Protein AF-A0A1G3QER4-F1 (afdb_monomer_lite)

pLDDT: mean 80.69, std 19.75, range [32.91, 97.25]

Secondary structure (DSSP, 8-state):
-PPPP--------------------TTTT--HHHHHHHHHHHHHHT-HHHHHHHB-HHHHHHHHTS---HHHHHS-HHHHHHHHHHHHHHH-GGG----EEEEEEPPPPTT--EEEEEEEETTEEEEEEEEEETTEEEE-GGG--

Radius of gyration: 23.81 Å; chains: 1; bounding box: 74×42×62 Å

Sequence (145 aa):
MMKRHPVSLLLSIAIILPSCSKVQDTMQGINPRHVATQFLEAWKKKDWRALYKLAHPDFIRKIRLQKLSPEQRKMSDEELFIREFEQAQRMYPGKILRNYEIKSISEYRRGETTVWVRALVNGKHKKIPLTLDGLSLKIDLSQIE

Foldseek 3Di:
DDDDDDPPPPPPPPDDDPPPPPPPCLPVPADVVVLVVQCLVCLLVLVLLSLVVQADVVVLVVVVPDDDDPVLVPDDSSRNSSVVSVVVCVVCVVQRFDDKDFPDKDDDDPPDQWIWTWMQTVNDTKIWIFGDDPSHTHTHPVPID

Structure (mmCIF, N/CA/C/O backbone):
data_AF-A0A1G3QER4-F1
#
_entry.id   AF-A0A1G3QER4-F1
#
loop_
_atom_site.group_PDB
_atom_site.id
_atom_site.type_symbol
_atom_site.label_atom_id
_atom_site.label_alt_id
_atom_site.label_comp_id
_atom_site.label_asym_id
_atom_site.label_entity_id
_atom_site.label_seq_id
_atom_site.pdbx_PDB_ins_code
_atom_site.Cartn_x
_atom_site.Cartn_y
_atom_site.Cartn_z
_atom_site.occupancy
_atom_site.B_iso_or_equiv
_atom_site.auth_seq_id
_atom_site.auth_comp_id
_atom_site.auth_asym_id
_atom_site.auth_atom_id
_atom_site.pdbx_PDB_model_num
ATOM 1 N N . MET A 1 1 ? 56.587 28.098 46.763 1.00 42.66 1 MET A N 1
ATOM 2 C CA . MET A 1 1 ? 56.474 28.399 45.316 1.00 42.66 1 MET A CA 1
ATOM 3 C C . MET A 1 1 ? 56.467 27.084 44.545 1.00 42.66 1 MET A C 1
ATOM 5 O O . MET A 1 1 ? 57.524 26.529 44.277 1.00 42.66 1 MET A O 1
ATOM 9 N N . MET A 1 2 ? 55.283 26.526 44.285 1.00 37.59 2 MET A N 1
ATOM 10 C CA . MET A 1 2 ? 55.131 25.234 43.603 1.00 37.59 2 MET A CA 1
ATOM 11 C C . MET A 1 2 ? 55.000 25.463 42.095 1.00 37.59 2 MET A C 1
ATOM 13 O O . MET A 1 2 ? 54.091 26.160 41.643 1.00 37.59 2 MET A O 1
ATOM 17 N N . LYS A 1 3 ? 55.946 24.904 41.334 1.00 39.19 3 LYS A N 1
ATOM 18 C CA . LYS A 1 3 ? 55.995 24.937 39.869 1.00 39.19 3 LYS A CA 1
ATOM 19 C C . LYS A 1 3 ? 54.871 24.061 39.308 1.00 39.19 3 LYS A C 1
ATOM 21 O O . LYS A 1 3 ? 54.821 22.866 39.581 1.00 39.19 3 LYS A O 1
ATOM 26 N N . ARG A 1 4 ? 53.967 24.666 38.536 1.00 43.06 4 ARG A N 1
ATOM 27 C CA . ARG A 1 4 ? 52.931 23.970 37.764 1.00 43.06 4 ARG A CA 1
ATOM 28 C C . ARG A 1 4 ? 53.526 23.593 36.407 1.00 43.06 4 ARG A C 1
ATOM 30 O O . ARG A 1 4 ? 53.895 24.480 35.644 1.00 43.06 4 ARG A O 1
ATOM 37 N N . HIS A 1 5 ? 53.629 22.299 36.123 1.00 40.88 5 HIS A N 1
ATOM 38 C CA . HIS A 1 5 ? 53.906 21.799 34.778 1.00 40.88 5 HIS A CA 1
ATOM 39 C C . HIS A 1 5 ? 52.588 21.739 33.991 1.00 40.88 5 HIS A C 1
ATOM 41 O O . HIS A 1 5 ? 51.635 21.132 34.485 1.00 40.88 5 HIS A O 1
ATOM 47 N N . PRO A 1 6 ? 52.488 22.348 32.798 1.00 49.47 6 PRO A N 1
ATOM 48 C CA . PRO A 1 6 ? 51.333 22.159 31.937 1.00 49.47 6 PRO A CA 1
ATOM 49 C C . PRO A 1 6 ? 51.460 20.813 31.213 1.00 49.47 6 PRO A C 1
ATOM 51 O O . PRO A 1 6 ? 52.379 20.594 30.424 1.00 49.47 6 PRO A O 1
ATOM 54 N N . VAL A 1 7 ? 50.529 19.905 31.502 1.00 43.00 7 VAL A N 1
ATOM 55 C CA . VAL A 1 7 ? 50.294 18.690 30.716 1.00 43.00 7 VAL A CA 1
ATOM 56 C C . VAL A 1 7 ? 49.757 19.138 29.359 1.00 43.00 7 VAL A C 1
ATOM 58 O O . VAL A 1 7 ? 48.614 19.578 29.246 1.00 43.00 7 VAL A O 1
ATOM 61 N N . SER A 1 8 ? 50.620 19.091 28.345 1.00 41.28 8 SER A N 1
ATOM 62 C CA . SER A 1 8 ? 50.262 19.357 26.955 1.00 41.28 8 SER A CA 1
ATOM 63 C C . SER A 1 8 ? 49.420 18.188 26.445 1.00 41.28 8 SER A C 1
ATOM 65 O O . SER A 1 8 ? 49.924 17.098 26.176 1.00 41.28 8 SER A O 1
ATOM 67 N N . LEU A 1 9 ? 48.108 18.408 26.407 1.00 36.22 9 LEU A N 1
ATOM 68 C CA . LEU A 1 9 ? 47.107 17.480 25.906 1.00 36.22 9 LEU A CA 1
ATOM 69 C C . LEU A 1 9 ? 47.160 17.516 24.368 1.00 36.22 9 LEU A C 1
ATOM 71 O O . LEU A 1 9 ? 46.613 18.418 23.736 1.00 36.22 9 LEU A O 1
ATOM 75 N N . LEU A 1 10 ? 47.865 16.560 23.759 1.00 39.44 10 LEU A N 1
ATOM 76 C CA . LEU A 1 10 ? 47.848 16.336 22.311 1.00 39.44 10 LEU A CA 1
ATOM 77 C C . LEU A 1 10 ? 46.466 15.807 21.904 1.00 39.44 10 LEU A C 1
ATOM 79 O O . LEU A 1 10 ? 46.198 14.609 21.946 1.00 39.44 10 LEU A O 1
ATOM 83 N N . LEU A 1 11 ? 45.571 16.724 21.531 1.00 33.72 11 LEU A N 1
ATOM 84 C CA . LEU A 1 11 ? 44.252 16.417 20.988 1.00 33.72 11 LEU A CA 1
ATOM 85 C C . LEU A 1 11 ? 44.360 16.195 19.469 1.00 33.72 11 LEU A C 1
ATOM 87 O O . LEU A 1 11 ? 44.004 17.050 18.662 1.00 33.72 11 LEU A O 1
ATOM 91 N N . SER A 1 12 ? 44.886 15.042 19.063 1.00 43.69 12 SER A N 1
ATOM 92 C CA . SER A 1 12 ? 44.837 14.586 17.671 1.00 43.69 12 SER A CA 1
ATOM 93 C C . SER A 1 12 ? 43.507 13.877 17.411 1.00 43.69 12 SER A C 1
ATOM 95 O O . SER A 1 12 ? 43.438 12.653 17.420 1.00 43.69 12 SER A O 1
ATOM 97 N N . ILE A 1 13 ? 42.439 14.642 17.173 1.00 42.91 13 ILE A N 1
ATOM 98 C CA . ILE A 1 13 ? 41.196 14.110 16.596 1.00 42.91 13 ILE A CA 1
ATOM 99 C C . ILE A 1 13 ? 41.175 14.500 15.119 1.00 42.91 13 ILE A C 1
ATOM 101 O O . ILE A 1 13 ? 40.520 15.448 14.696 1.00 42.91 13 ILE A O 1
ATOM 105 N N . ALA A 1 14 ? 41.936 13.749 14.328 1.00 45.28 14 ALA A N 1
ATOM 106 C CA . ALA A 1 14 ? 41.655 13.587 12.914 1.00 45.28 14 ALA A CA 1
ATOM 107 C C . ALA A 1 14 ? 40.533 12.547 12.797 1.00 45.28 14 A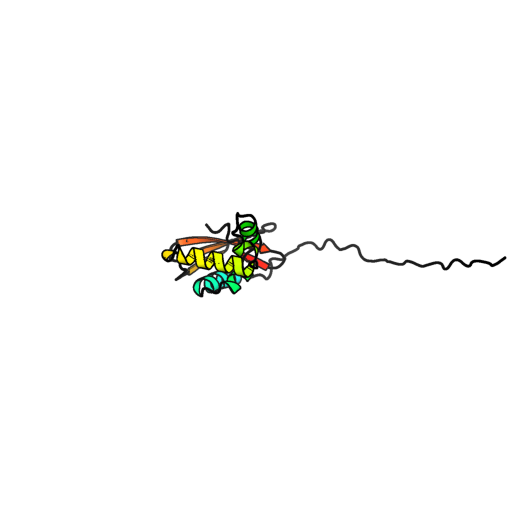LA A C 1
ATOM 109 O O . ALA A 1 14 ? 40.792 11.349 12.733 1.00 45.28 14 ALA A O 1
ATOM 110 N N . ILE A 1 15 ? 39.280 13.001 12.806 1.00 43.94 15 ILE A N 1
ATOM 111 C CA . ILE A 1 15 ? 38.144 12.169 12.403 1.00 43.94 15 ILE A CA 1
ATOM 112 C C . ILE A 1 15 ? 37.482 12.853 11.213 1.00 43.94 15 ILE A C 1
ATOM 114 O O . ILE A 1 15 ? 36.662 13.752 11.347 1.00 43.94 15 ILE A O 1
ATOM 118 N N . ILE A 1 16 ? 37.975 12.440 10.045 1.00 42.25 16 ILE A N 1
ATOM 119 C CA . ILE A 1 16 ? 37.192 11.996 8.891 1.00 42.25 16 ILE A CA 1
ATOM 120 C C . ILE A 1 16 ? 35.962 12.870 8.613 1.00 42.25 16 ILE A C 1
ATOM 122 O O . ILE A 1 16 ? 34.882 12.662 9.161 1.00 42.25 16 ILE A O 1
ATOM 126 N N . LEU A 1 17 ? 36.144 13.800 7.669 1.00 38.12 17 LEU A N 1
ATOM 127 C CA . LEU A 1 17 ? 35.082 14.311 6.804 1.00 38.12 17 LEU A CA 1
ATOM 128 C C . LEU A 1 17 ? 34.113 13.160 6.486 1.00 38.12 17 LEU A C 1
ATOM 130 O O . LEU A 1 17 ? 34.573 12.169 5.905 1.00 38.12 17 LEU A O 1
ATOM 134 N N . PRO A 1 18 ? 32.807 13.241 6.806 1.00 40.16 18 PRO A N 1
ATOM 135 C CA . PRO A 1 18 ? 31.862 12.347 6.178 1.00 40.16 18 PRO A CA 1
ATOM 136 C C . PRO A 1 18 ? 31.927 12.682 4.693 1.00 40.16 18 PRO A C 1
ATOM 138 O O . PRO A 1 18 ? 31.446 13.717 4.229 1.00 40.16 18 PRO A O 1
ATOM 141 N N . SER A 1 19 ? 32.638 11.811 3.978 1.00 32.91 19 SER A N 1
ATOM 142 C CA . SER A 1 19 ? 32.541 11.631 2.547 1.00 32.91 19 SER A CA 1
ATOM 143 C C . SER A 1 19 ? 31.077 11.822 2.196 1.00 32.91 19 SER A C 1
ATOM 145 O O . SER A 1 19 ? 30.215 11.087 2.680 1.00 32.91 19 SER A O 1
ATOM 147 N N . CYS A 1 20 ? 30.807 12.864 1.413 1.00 44.28 20 CYS A N 1
ATOM 148 C CA . CYS A 1 20 ? 29.581 13.003 0.659 1.00 44.28 20 CYS A CA 1
ATOM 149 C C . CYS A 1 20 ? 29.584 11.820 -0.313 1.00 44.28 20 CYS A C 1
ATOM 151 O O . CYS A 1 20 ? 30.034 11.918 -1.458 1.00 44.28 20 CYS A O 1
ATOM 153 N N . SER A 1 21 ? 29.216 10.651 0.209 1.00 34.94 21 SER A N 1
ATOM 154 C CA . SER A 1 21 ? 29.023 9.440 -0.548 1.00 34.94 21 SER A CA 1
ATOM 155 C C . SER A 1 21 ? 27.898 9.769 -1.499 1.00 34.94 21 SER A C 1
ATOM 157 O O . SER A 1 21 ? 26.730 9.887 -1.131 1.00 34.94 21 SER A O 1
ATOM 159 N N . LYS A 1 22 ? 28.307 10.005 -2.745 1.00 40.38 22 LYS A N 1
ATOM 160 C CA . LYS A 1 22 ? 27.446 9.990 -3.911 1.00 40.38 22 LYS A CA 1
ATOM 161 C C . LYS A 1 22 ? 26.430 8.875 -3.693 1.00 40.38 22 LYS A C 1
ATOM 163 O O . LYS A 1 22 ? 26.801 7.707 -3.611 1.00 40.38 22 LYS A O 1
ATOM 168 N N . VAL A 1 23 ? 25.167 9.269 -3.574 1.00 43.44 23 V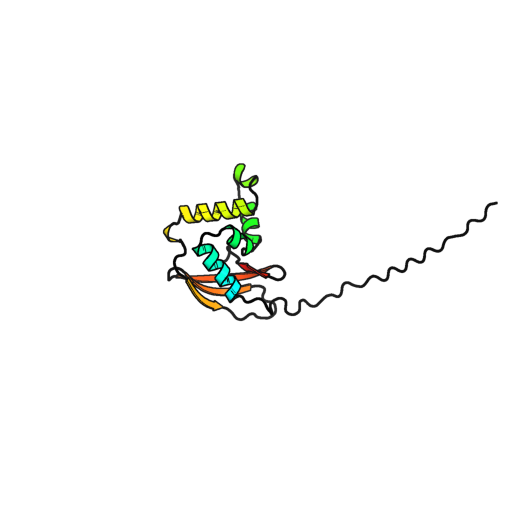AL A N 1
ATOM 169 C CA . VAL A 1 23 ? 23.984 8.412 -3.670 1.00 43.44 23 VAL A CA 1
ATOM 170 C C . VAL A 1 23 ? 23.957 7.894 -5.109 1.00 43.44 23 VAL A C 1
ATOM 172 O O . VAL A 1 23 ? 23.234 8.382 -5.973 1.00 43.44 23 VAL A O 1
ATOM 175 N N . GLN A 1 24 ? 24.902 7.017 -5.415 1.00 38.03 24 GLN A N 1
ATOM 176 C CA . GLN A 1 24 ? 25.110 6.418 -6.715 1.00 38.03 24 GLN A CA 1
ATOM 177 C C . GLN A 1 24 ? 24.528 5.011 -6.597 1.00 38.03 24 GLN A C 1
ATOM 179 O O . GLN A 1 24 ? 25.068 4.170 -5.890 1.00 38.03 24 GLN A O 1
ATOM 184 N N . ASP A 1 25 ? 23.375 4.821 -7.243 1.00 47.56 25 ASP A N 1
ATOM 185 C CA . ASP A 1 25 ? 22.756 3.524 -7.545 1.00 47.56 25 ASP A CA 1
ATOM 186 C C . ASP A 1 25 ? 22.051 2.741 -6.420 1.00 47.56 25 ASP A C 1
ATOM 188 O O . ASP A 1 25 ? 21.998 1.516 -6.452 1.00 47.56 25 ASP A O 1
ATOM 192 N N . THR A 1 26 ? 21.367 3.404 -5.482 1.00 53.28 26 THR A N 1
ATOM 193 C CA . THR A 1 26 ? 20.578 2.714 -4.431 1.00 53.28 26 THR A CA 1
ATOM 194 C C . THR A 1 26 ? 19.392 1.877 -4.939 1.00 53.28 26 THR A C 1
ATOM 196 O O . THR A 1 26 ? 18.847 1.072 -4.188 1.00 53.28 26 THR A O 1
ATOM 199 N N . MET A 1 27 ? 19.003 2.018 -6.210 1.00 53.88 27 MET A N 1
ATOM 200 C CA . MET A 1 27 ? 17.963 1.201 -6.854 1.00 53.88 27 MET A CA 1
ATOM 201 C C . MET A 1 27 ? 18.522 0.018 -7.662 1.00 53.88 27 MET A C 1
ATOM 203 O O . MET A 1 27 ? 17.761 -0.893 -7.999 1.00 53.88 27 MET A O 1
ATOM 207 N N . GLN A 1 28 ? 19.828 -0.011 -7.970 1.00 53.94 28 GLN A N 1
ATOM 208 C CA . GLN A 1 28 ? 20.444 -1.157 -8.645 1.00 53.94 28 GLN A CA 1
ATOM 209 C C . GLN A 1 28 ? 20.501 -2.335 -7.664 1.00 53.94 28 GLN A C 1
ATOM 211 O O . GLN A 1 28 ? 21.275 -2.341 -6.714 1.00 53.94 28 GLN A O 1
ATOM 216 N N . GLY A 1 29 ? 19.634 -3.326 -7.875 1.00 63.44 29 GLY A N 1
ATOM 217 C CA . GLY A 1 29 ? 19.535 -4.528 -7.038 1.00 63.44 29 GLY A CA 1
ATOM 218 C C . GLY A 1 29 ? 18.171 -4.725 -6.376 1.00 63.44 29 GLY A C 1
ATOM 219 O O . GLY A 1 29 ? 17.851 -5.841 -5.969 1.00 63.44 29 GLY A O 1
ATOM 220 N N . ILE A 1 30 ? 17.319 -3.695 -6.336 1.00 75.44 30 ILE A N 1
ATOM 221 C CA . ILE A 1 30 ? 15.931 -3.843 -5.881 1.00 75.44 30 ILE A CA 1
ATOM 222 C C . ILE A 1 30 ? 15.079 -4.244 -7.083 1.00 75.44 30 ILE A C 1
ATOM 224 O O . ILE A 1 30 ? 14.996 -3.508 -8.059 1.00 75.44 30 ILE A O 1
ATOM 228 N N . ASN A 1 31 ? 14.421 -5.404 -7.021 1.00 86.56 31 ASN A N 1
ATOM 229 C CA . ASN A 1 31 ? 13.518 -5.860 -8.077 1.00 86.56 31 ASN A CA 1
ATOM 230 C C . ASN A 1 31 ? 12.095 -5.304 -7.840 1.00 86.56 31 ASN A C 1
ATOM 232 O O . ASN A 1 31 ? 11.380 -5.830 -6.979 1.00 86.56 31 ASN A O 1
ATOM 236 N N . PRO A 1 32 ? 11.619 -4.299 -8.606 1.00 89.19 32 PRO A N 1
ATOM 237 C CA . PRO A 1 32 ? 10.311 -3.689 -8.359 1.00 89.19 32 PRO A CA 1
ATOM 238 C C . PRO A 1 32 ? 9.162 -4.675 -8.598 1.00 89.19 32 PRO A C 1
ATOM 240 O O . PRO A 1 32 ? 8.134 -4.615 -7.923 1.00 89.19 32 PRO A O 1
ATOM 243 N N . ARG A 1 33 ? 9.345 -5.639 -9.517 1.00 91.81 33 ARG A N 1
ATOM 244 C CA . ARG A 1 33 ? 8.362 -6.704 -9.769 1.00 91.81 33 ARG A CA 1
ATOM 245 C C . ARG A 1 33 ? 8.177 -7.570 -8.536 1.00 91.81 33 ARG A C 1
ATOM 247 O O . ARG A 1 33 ? 7.048 -7.946 -8.227 1.00 91.81 33 ARG A O 1
ATOM 254 N N . HIS A 1 34 ? 9.269 -7.883 -7.844 1.00 91.56 34 HIS A N 1
ATOM 255 C CA . HIS A 1 34 ? 9.227 -8.685 -6.629 1.00 91.56 34 HIS A CA 1
ATOM 256 C C . HIS A 1 34 ? 8.433 -7.974 -5.526 1.00 91.56 34 HIS A C 1
ATOM 258 O O . HIS A 1 34 ? 7.486 -8.553 -4.999 1.00 91.56 34 HIS A O 1
ATOM 264 N N . VAL A 1 35 ? 8.736 -6.699 -5.261 1.00 91.75 35 VAL A N 1
ATOM 265 C CA . VAL A 1 35 ? 8.027 -5.884 -4.256 1.00 91.75 35 VAL A CA 1
ATOM 266 C C . VAL A 1 35 ? 6.536 -5.762 -4.587 1.00 91.75 35 VAL A C 1
ATOM 268 O O . VAL A 1 35 ? 5.683 -5.995 -3.732 1.00 91.75 35 VAL A O 1
ATOM 271 N N . ALA A 1 36 ? 6.199 -5.478 -5.847 1.00 93.31 36 ALA A N 1
ATOM 272 C CA . ALA A 1 36 ? 4.810 -5.391 -6.291 1.00 93.31 36 ALA A CA 1
ATOM 273 C C . ALA A 1 36 ? 4.057 -6.724 -6.163 1.00 93.31 36 ALA A C 1
ATOM 275 O O . ALA A 1 36 ? 2.883 -6.746 -5.798 1.00 93.31 36 ALA A O 1
ATOM 276 N N . THR A 1 37 ? 4.734 -7.842 -6.435 1.00 95.06 37 THR A N 1
ATOM 277 C CA . THR A 1 37 ? 4.158 -9.182 -6.274 1.00 95.06 37 THR A CA 1
ATOM 278 C C . THR A 1 37 ? 3.896 -9.482 -4.802 1.00 95.06 37 THR A C 1
ATOM 280 O O . THR A 1 37 ? 2.797 -9.913 -4.468 1.00 95.06 37 THR A O 1
ATOM 283 N N . GLN A 1 38 ? 4.857 -9.198 -3.915 1.00 95.25 38 GLN A N 1
ATOM 284 C CA . GLN A 1 38 ? 4.670 -9.352 -2.470 1.00 95.25 38 GLN A CA 1
ATOM 285 C C . GLN A 1 38 ? 3.493 -8.517 -1.962 1.00 95.25 38 GLN A C 1
ATOM 287 O O . GLN A 1 38 ? 2.682 -9.020 -1.189 1.00 95.25 38 GLN A O 1
ATOM 292 N N . PHE A 1 39 ? 3.357 -7.279 -2.440 1.00 94.50 39 PHE A N 1
ATOM 293 C CA . PHE A 1 39 ? 2.234 -6.412 -2.100 1.00 94.50 39 PHE A CA 1
ATOM 294 C C . PHE A 1 39 ? 0.884 -7.008 -2.525 1.00 94.50 39 PHE A C 1
ATOM 296 O O . PHE A 1 39 ? -0.025 -7.136 -1.704 1.00 94.50 39 PHE A O 1
ATOM 303 N N . LEU A 1 40 ? 0.744 -7.401 -3.794 1.00 93.94 40 LEU A N 1
ATOM 304 C CA . LEU A 1 40 ? -0.518 -7.931 -4.323 1.00 93.94 40 LEU A CA 1
ATOM 305 C C . LEU A 1 40 ? -0.892 -9.269 -3.670 1.00 93.94 40 LEU A C 1
ATOM 307 O O . LEU A 1 40 ? -2.063 -9.493 -3.367 1.00 93.94 40 LEU A O 1
ATOM 311 N N . GLU A 1 41 ? 0.091 -10.125 -3.386 1.00 96.31 41 GLU A N 1
ATOM 312 C CA . GLU A 1 41 ? -0.113 -11.388 -2.671 1.00 96.31 41 GLU A CA 1
ATOM 313 C C . GLU A 1 41 ? -0.487 -11.181 -1.202 1.00 96.31 41 GLU A C 1
ATOM 315 O O . GLU A 1 41 ? -1.421 -11.826 -0.721 1.00 96.31 41 GLU A O 1
ATOM 320 N N . ALA A 1 42 ? 0.181 -10.267 -0.492 1.00 94.62 42 ALA A N 1
ATOM 321 C CA . ALA A 1 42 ? -0.172 -9.922 0.883 1.00 94.62 42 ALA A CA 1
ATOM 322 C C . ALA A 1 42 ? -1.604 -9.372 0.957 1.00 94.62 42 ALA A C 1
ATOM 324 O O . ALA A 1 42 ? -2.391 -9.810 1.796 1.00 94.62 42 ALA A O 1
ATOM 325 N N . TRP A 1 43 ? -1.998 -8.506 0.016 1.00 92.12 43 TRP A N 1
ATOM 326 C CA . TRP A 1 43 ? -3.378 -8.029 -0.075 1.00 92.12 43 TRP A CA 1
ATOM 327 C C . TRP A 1 43 ? -4.360 -9.172 -0.356 1.00 92.12 43 TRP A C 1
ATOM 329 O O . TRP A 1 43 ? -5.353 -9.320 0.358 1.00 92.12 43 TRP A O 1
ATOM 339 N N . LYS A 1 44 ? -4.074 -10.033 -1.339 1.00 92.81 44 LYS A N 1
ATOM 340 C CA . LYS A 1 44 ? -4.920 -11.192 -1.670 1.00 92.81 44 LYS A CA 1
ATOM 341 C C . LYS A 1 44 ? -5.174 -12.092 -0.459 1.00 92.81 44 LYS A C 1
ATOM 343 O O . LYS A 1 44 ? -6.301 -12.528 -0.235 1.00 92.81 44 LYS A O 1
ATOM 348 N N . LYS A 1 45 ? -4.120 -12.358 0.318 1.00 94.56 45 LYS A N 1
ATOM 349 C CA . LYS A 1 45 ? -4.133 -13.235 1.499 1.00 94.56 45 LYS A CA 1
ATOM 350 C C . LYS A 1 45 ? -4.643 -12.552 2.765 1.00 94.56 45 LYS A C 1
ATOM 352 O O . LYS A 1 45 ? -4.781 -13.225 3.780 1.00 94.56 45 LYS A O 1
ATOM 357 N N . LYS A 1 46 ? -4.949 -11.252 2.702 1.00 93.44 46 LYS A N 1
ATOM 358 C CA . LYS A 1 46 ? -5.309 -10.425 3.861 1.00 93.44 46 LYS A CA 1
ATOM 359 C C . LYS A 1 46 ? -4.214 -10.368 4.933 1.00 93.44 46 LYS A C 1
ATOM 361 O O . LYS A 1 46 ? -4.501 -10.231 6.118 1.00 93.44 46 LYS A O 1
ATOM 366 N N . ASP A 1 47 ? -2.953 -10.468 4.518 1.00 95.38 47 ASP A N 1
ATOM 367 C CA . ASP A 1 47 ? -1.801 -10.316 5.404 1.00 95.38 47 ASP A CA 1
ATOM 368 C C . ASP A 1 47 ? -1.484 -8.825 5.587 1.00 95.38 47 ASP A C 1
ATOM 370 O O . ASP A 1 47 ? -0.611 -8.236 4.942 1.00 95.38 47 ASP A O 1
ATOM 374 N N . TRP A 1 48 ? -2.258 -8.188 6.462 1.00 93.56 48 TRP A N 1
ATOM 375 C CA . TRP A 1 48 ? -2.171 -6.752 6.726 1.00 93.56 48 TRP A CA 1
ATOM 376 C C . TRP A 1 48 ? -0.852 -6.334 7.367 1.00 93.56 48 TRP A C 1
ATOM 378 O O . TRP A 1 48 ? -0.384 -5.223 7.128 1.00 93.56 48 TRP A O 1
ATOM 388 N N . ARG A 1 49 ? -0.213 -7.231 8.123 1.00 94.75 49 ARG A N 1
ATOM 389 C CA . ARG A 1 49 ? 1.103 -6.977 8.717 1.00 94.75 49 ARG A CA 1
ATOM 390 C C . ARG A 1 49 ? 2.192 -6.959 7.651 1.00 94.75 49 ARG A C 1
ATOM 392 O O . ARG A 1 49 ? 3.050 -6.077 7.668 1.00 94.75 49 ARG A O 1
ATOM 399 N N . ALA A 1 50 ? 2.155 -7.889 6.696 1.00 93.88 50 ALA A N 1
ATOM 400 C CA . ALA A 1 50 ? 3.055 -7.841 5.548 1.00 93.88 50 ALA A CA 1
ATOM 401 C C . ALA A 1 50 ? 2.815 -6.585 4.697 1.00 93.88 50 ALA A C 1
ATOM 403 O O . ALA A 1 50 ? 3.780 -5.928 4.307 1.00 93.88 50 ALA A O 1
ATOM 404 N N . LEU A 1 51 ? 1.552 -6.195 4.473 1.00 93.19 51 LEU A N 1
ATOM 405 C CA . LEU A 1 51 ? 1.237 -4.940 3.782 1.00 93.19 51 LEU A CA 1
ATOM 406 C C . LEU A 1 51 ? 1.793 -3.714 4.502 1.00 93.19 51 LEU A C 1
ATOM 408 O O . LEU A 1 51 ? 2.370 -2.855 3.842 1.00 93.19 51 LEU A O 1
ATOM 412 N N . TYR A 1 52 ? 1.670 -3.644 5.828 1.00 94.31 52 TYR A N 1
ATOM 413 C CA . TYR A 1 52 ? 2.224 -2.545 6.618 1.00 94.31 52 TYR A CA 1
ATOM 414 C C . TYR A 1 52 ? 3.736 -2.398 6.393 1.00 94.31 52 TYR A C 1
ATOM 416 O O . TYR A 1 52 ? 4.221 -1.303 6.127 1.00 94.31 52 TYR A O 1
ATOM 424 N N . LYS A 1 53 ? 4.479 -3.513 6.382 1.00 93.31 53 LYS A N 1
ATOM 425 C CA . LYS A 1 53 ? 5.930 -3.511 6.117 1.00 93.31 53 LYS A CA 1
ATOM 426 C C . LYS A 1 53 ? 6.291 -3.064 4.701 1.00 93.31 53 LYS A C 1
ATOM 428 O O . LYS A 1 53 ? 7.409 -2.593 4.488 1.00 93.31 53 LYS A O 1
ATOM 433 N N . LEU A 1 54 ? 5.394 -3.240 3.735 1.00 93.25 54 LEU A N 1
ATOM 434 C CA . LEU A 1 54 ? 5.592 -2.841 2.340 1.00 93.25 54 LEU A CA 1
ATOM 435 C C . LEU A 1 54 ? 5.088 -1.423 2.055 1.00 93.25 54 LEU A C 1
ATOM 437 O O . LEU A 1 54 ? 5.470 -0.850 1.040 1.00 93.25 54 LEU A O 1
ATOM 441 N N . ALA A 1 55 ? 4.240 -0.862 2.915 1.00 92.69 55 ALA A N 1
ATOM 442 C CA . ALA A 1 55 ? 3.671 0.463 2.741 1.00 92.69 55 ALA A CA 1
ATOM 443 C C . ALA A 1 55 ? 4.689 1.562 3.060 1.00 92.69 55 ALA A C 1
ATOM 445 O O . ALA A 1 55 ? 5.534 1.429 3.945 1.00 92.69 55 ALA A O 1
ATOM 446 N N . HIS A 1 56 ? 4.588 2.673 2.337 1.00 93.81 56 HIS A N 1
ATOM 447 C CA . HIS A 1 56 ? 5.375 3.862 2.629 1.00 93.81 56 HIS A CA 1
ATOM 448 C C . HIS A 1 56 ? 4.871 4.514 3.936 1.00 93.81 56 HIS A C 1
ATOM 450 O O . HIS A 1 56 ? 3.652 4.666 4.100 1.00 93.81 56 HIS A O 1
ATOM 456 N N . PRO A 1 57 ? 5.759 4.947 4.855 1.00 90.19 57 PRO A N 1
ATOM 457 C CA . PRO A 1 57 ? 5.369 5.487 6.168 1.00 90.19 57 PRO A CA 1
ATOM 458 C C . PRO A 1 57 ? 4.477 6.738 6.083 1.00 90.19 57 PRO A C 1
ATOM 460 O O . PRO A 1 57 ? 3.678 7.018 6.977 1.00 90.19 57 PRO A O 1
ATOM 463 N N . ASP A 1 58 ? 4.545 7.474 4.975 1.00 89.31 58 ASP A N 1
ATOM 464 C CA . ASP A 1 58 ? 3.662 8.616 4.705 1.00 89.31 58 ASP A CA 1
ATOM 465 C C . ASP A 1 58 ? 2.173 8.277 4.802 1.00 89.31 58 ASP A C 1
ATOM 467 O O . ASP A 1 58 ? 1.381 9.136 5.192 1.00 89.31 58 ASP A O 1
ATOM 471 N N . PHE A 1 59 ? 1.777 7.042 4.479 1.00 89.94 59 PHE A N 1
ATOM 472 C CA . PHE A 1 59 ? 0.382 6.628 4.579 1.00 89.94 59 PHE A CA 1
ATOM 473 C C . PHE A 1 59 ? -0.116 6.674 6.028 1.00 89.94 59 PHE A C 1
ATOM 475 O O . PHE A 1 59 ? -1.124 7.323 6.312 1.00 89.94 59 PHE A O 1
ATOM 482 N N . ILE A 1 60 ? 0.618 6.059 6.965 1.00 92.50 60 ILE A N 1
ATOM 483 C CA . ILE A 1 60 ? 0.218 6.068 8.376 1.00 92.50 60 ILE A CA 1
ATOM 484 C C . ILE A 1 60 ? 0.357 7.464 8.986 1.00 92.50 60 ILE A C 1
ATOM 486 O O . ILE A 1 60 ? -0.517 7.891 9.740 1.00 92.50 60 ILE A O 1
ATOM 490 N N . ARG A 1 61 ? 1.366 8.243 8.565 1.00 91.25 61 ARG A N 1
ATOM 491 C CA . ARG A 1 61 ? 1.495 9.655 8.956 1.00 91.25 61 ARG A CA 1
ATOM 492 C C . ARG A 1 61 ? 0.258 10.459 8.553 1.00 91.25 61 ARG A C 1
ATOM 494 O O . ARG A 1 61 ? -0.261 11.219 9.365 1.00 91.25 61 ARG A O 1
ATOM 501 N N . LYS A 1 62 ? -0.261 10.265 7.334 1.00 90.50 62 LYS A N 1
ATOM 502 C CA . LYS A 1 62 ? -1.502 10.914 6.877 1.00 90.50 62 LYS A CA 1
ATOM 503 C C . LYS A 1 62 ? -2.708 10.498 7.719 1.00 90.50 62 LYS A C 1
ATOM 505 O O . LYS A 1 62 ? -3.492 11.371 8.072 1.00 90.50 62 LYS A O 1
ATOM 510 N N . ILE A 1 63 ? -2.843 9.220 8.086 1.00 90.94 63 ILE A N 1
ATOM 511 C CA . ILE A 1 63 ? -3.922 8.762 8.983 1.00 90.94 63 ILE A CA 1
ATOM 512 C C . ILE A 1 63 ? -3.807 9.443 10.355 1.00 90.94 63 ILE A C 1
ATOM 514 O O . ILE A 1 63 ? -4.800 9.930 10.888 1.00 90.94 63 ILE A O 1
ATOM 518 N N . ARG A 1 64 ? -2.595 9.547 10.914 1.00 92.56 64 ARG A N 1
ATOM 519 C CA . ARG A 1 64 ? -2.349 10.200 12.212 1.00 92.56 64 ARG A CA 1
ATOM 520 C C . ARG A 1 64 ? -2.707 11.683 12.239 1.00 92.56 64 ARG A C 1
ATOM 522 O O . ARG A 1 64 ? -3.069 12.190 13.296 1.00 92.56 64 ARG A O 1
ATOM 529 N N . LEU A 1 65 ? -2.634 12.361 11.098 1.00 92.88 65 LEU A N 1
ATOM 530 C CA . LEU A 1 65 ? -3.032 13.764 10.964 1.00 92.88 65 LEU A CA 1
ATOM 531 C C . LEU A 1 65 ? -4.556 13.956 10.880 1.00 92.88 65 LEU A C 1
ATOM 533 O O . LEU A 1 65 ? -5.034 15.085 10.974 1.00 92.88 65 LEU A O 1
ATOM 537 N N . GLN A 1 66 ? -5.333 12.883 10.708 1.00 90.44 66 GLN A N 1
ATOM 538 C CA . GLN A 1 66 ? -6.793 12.955 10.692 1.00 90.44 66 GLN A CA 1
ATOM 539 C C . GLN A 1 66 ? -7.374 13.044 12.107 1.00 90.44 66 GLN A C 1
ATOM 541 O O . GLN A 1 66 ? -6.721 12.781 13.120 1.00 90.44 66 GLN A O 1
ATOM 546 N N . LYS A 1 67 ? -8.663 13.389 12.192 1.00 92.12 67 LYS A N 1
ATOM 547 C CA . LYS A 1 67 ? -9.392 13.412 13.462 1.00 92.12 67 LYS A CA 1
ATOM 548 C C . LYS A 1 67 ? -9.696 11.984 13.930 1.00 92.12 67 LYS A C 1
ATOM 550 O O . LYS A 1 67 ? -10.759 11.441 13.652 1.00 92.12 67 LYS A O 1
ATOM 555 N N . LEU A 1 68 ? -8.760 11.404 14.676 1.00 94.38 68 LEU A N 1
ATOM 556 C CA . LEU A 1 68 ? -8.885 10.073 15.273 1.00 94.38 68 LEU A CA 1
ATOM 557 C C . LEU A 1 68 ? -9.706 10.088 16.571 1.00 94.38 68 LEU A C 1
ATOM 559 O O . LEU A 1 68 ? -9.588 11.020 17.381 1.00 94.38 68 LEU A O 1
ATOM 563 N N . SER A 1 69 ? -10.481 9.022 16.792 1.00 94.62 69 SER A N 1
ATOM 564 C CA . SER A 1 69 ? -11.157 8.743 18.068 1.00 94.62 69 SER A CA 1
ATOM 565 C C . SER A 1 69 ? -10.151 8.504 19.211 1.00 94.62 69 SER A C 1
ATOM 567 O O . SER A 1 69 ? -8.998 8.150 18.946 1.00 94.62 69 SER A O 1
ATOM 569 N N . PRO A 1 70 ? -10.549 8.664 20.490 1.00 96.00 70 PRO A N 1
ATOM 570 C CA . PRO A 1 70 ? -9.658 8.420 21.629 1.00 96.00 70 PRO A CA 1
ATOM 571 C C . PRO A 1 70 ? -9.024 7.022 21.636 1.00 96.00 70 PRO A C 1
ATOM 573 O O . PRO A 1 70 ? -7.869 6.879 22.024 1.00 96.00 70 PRO A O 1
ATOM 576 N N . GLU A 1 71 ? -9.752 6.007 21.171 1.00 95.31 71 GLU A N 1
ATOM 577 C CA . GLU A 1 71 ? -9.252 4.636 21.037 1.00 95.31 71 GLU A CA 1
ATOM 578 C C . GLU A 1 71 ? -8.189 4.525 19.939 1.00 95.31 71 GLU A C 1
ATOM 580 O O . GLU A 1 71 ? -7.103 4.008 20.185 1.00 95.31 71 GLU A O 1
ATOM 585 N N . GLN A 1 72 ? -8.445 5.084 18.749 1.00 94.75 72 GLN A N 1
ATOM 586 C CA . GLN A 1 72 ? -7.486 5.073 17.630 1.00 94.75 72 GLN A CA 1
ATOM 587 C C . GLN A 1 72 ? -6.180 5.797 17.962 1.00 94.75 72 GLN A C 1
ATOM 589 O O . GLN A 1 72 ? -5.116 5.415 17.484 1.00 94.75 72 GLN A O 1
ATOM 594 N N . ARG A 1 73 ? -6.234 6.839 18.795 1.00 93.81 73 ARG A N 1
ATOM 595 C CA . ARG A 1 73 ? -5.029 7.559 19.233 1.00 93.81 73 ARG A CA 1
ATOM 596 C C . ARG A 1 73 ? -4.100 6.693 20.080 1.00 93.81 73 ARG A C 1
ATOM 598 O O . ARG A 1 73 ? -2.900 6.931 20.058 1.00 93.81 73 ARG A O 1
ATOM 605 N N . LYS A 1 74 ? -4.648 5.717 20.809 1.00 96.44 74 LYS A N 1
ATOM 606 C CA . LYS A 1 74 ? -3.889 4.801 21.672 1.00 96.44 74 LYS A CA 1
ATOM 607 C C . LYS A 1 74 ? -3.334 3.588 20.921 1.00 96.44 74 LYS A C 1
ATOM 609 O O . LYS A 1 74 ? -2.426 2.947 21.434 1.00 96.44 74 LYS A O 1
ATOM 614 N N . MET A 1 75 ? -3.871 3.278 19.739 1.00 97.25 75 MET A N 1
ATOM 615 C CA . MET A 1 75 ? -3.373 2.199 18.881 1.00 97.25 75 MET A CA 1
ATOM 616 C C . MET A 1 75 ? -1.960 2.516 18.394 1.00 97.25 75 MET A C 1
ATOM 618 O O . MET A 1 75 ? -1.642 3.680 18.136 1.00 97.25 75 MET A O 1
ATOM 622 N N . SER A 1 76 ? -1.135 1.490 18.215 1.00 96.94 76 SER A N 1
ATOM 623 C CA . SER A 1 76 ? 0.120 1.571 17.465 1.00 96.94 76 SER A CA 1
ATOM 624 C C . SER A 1 76 ? -0.140 1.849 15.979 1.00 96.94 76 SER A C 1
ATOM 626 O O . SER A 1 76 ? -1.259 1.709 15.484 1.00 96.94 76 SER A O 1
ATOM 628 N N . ASP A 1 77 ? 0.895 2.266 15.252 1.00 96.06 77 ASP A N 1
ATOM 629 C CA . ASP A 1 77 ? 0.807 2.529 13.810 1.00 96.06 77 ASP A CA 1
ATOM 630 C C . ASP A 1 77 ? 0.420 1.281 13.008 1.00 96.06 77 ASP A C 1
ATOM 632 O O . ASP A 1 77 ? -0.403 1.371 12.098 1.00 96.06 77 ASP A O 1
ATOM 636 N N . GLU A 1 78 ? 0.943 0.111 13.389 1.00 96.38 78 GLU A N 1
ATOM 637 C CA . GLU A 1 78 ? 0.569 -1.168 12.779 1.00 96.38 78 GLU A CA 1
ATOM 638 C C . GLU A 1 78 ? -0.906 -1.503 13.058 1.00 96.38 78 GLU A C 1
ATOM 640 O O . GLU A 1 78 ? -1.648 -1.818 12.132 1.00 96.38 78 GLU A O 1
ATOM 645 N N . GLU A 1 79 ? -1.372 -1.386 14.306 1.00 96.81 79 GLU A N 1
ATOM 646 C CA . GLU A 1 79 ? -2.777 -1.660 14.654 1.00 96.81 79 GLU A CA 1
ATOM 647 C C . GLU A 1 79 ? -3.741 -0.713 13.939 1.00 96.81 79 GLU A C 1
ATOM 649 O O . GLU A 1 79 ? -4.774 -1.141 13.420 1.00 96.81 79 GLU A O 1
ATOM 654 N N . LEU A 1 80 ? -3.393 0.573 13.884 1.00 95.62 80 LEU A N 1
ATOM 655 C CA . LEU A 1 80 ? -4.188 1.577 13.196 1.00 95.62 80 LEU A CA 1
ATOM 656 C C . LEU A 1 80 ? -4.235 1.296 11.690 1.00 95.62 80 LEU A C 1
ATOM 658 O O . LEU A 1 80 ? -5.312 1.331 11.101 1.00 95.62 80 LEU A O 1
ATOM 662 N N . PHE A 1 81 ? -3.104 0.935 11.080 1.00 94.81 81 PHE A N 1
ATOM 663 C CA . PHE A 1 81 ? -3.045 0.513 9.682 1.00 94.81 81 PHE A CA 1
ATOM 664 C C . PHE A 1 81 ? -3.959 -0.688 9.408 1.00 94.81 81 PHE A C 1
ATOM 666 O O . PHE A 1 81 ? -4.781 -0.647 8.489 1.00 94.81 81 PHE A O 1
ATOM 673 N N . ILE A 1 8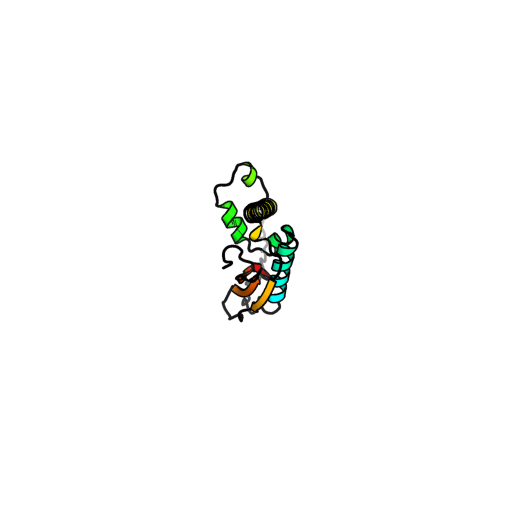2 ? -3.841 -1.748 10.216 1.00 95.19 82 ILE A N 1
ATOM 674 C CA . ILE A 1 82 ? -4.634 -2.975 10.070 1.00 95.19 82 ILE A CA 1
ATOM 675 C C . ILE A 1 82 ? -6.126 -2.653 10.160 1.00 95.19 82 ILE A C 1
ATOM 677 O O . ILE A 1 82 ? -6.899 -3.048 9.286 1.00 95.19 82 ILE A O 1
ATOM 681 N N . ARG A 1 83 ? -6.522 -1.877 11.175 1.00 94.19 83 ARG A N 1
ATOM 682 C CA . ARG A 1 83 ? -7.911 -1.465 11.380 1.00 94.19 83 ARG A CA 1
ATOM 683 C C . ARG A 1 83 ? -8.480 -0.747 10.157 1.00 94.19 83 ARG A C 1
ATOM 685 O O . ARG A 1 83 ? -9.600 -1.062 9.751 1.00 94.19 83 ARG A O 1
ATOM 692 N N . GLU A 1 84 ? -7.747 0.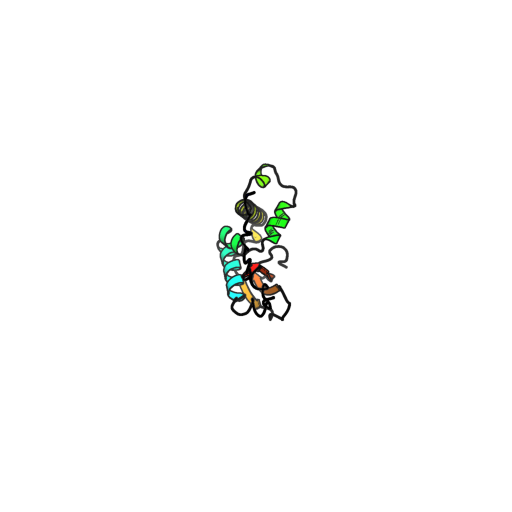206 9.582 1.00 91.06 84 GLU A N 1
ATOM 693 C CA . GLU A 1 84 ? -8.215 0.962 8.412 1.00 91.06 84 GLU A CA 1
ATOM 694 C C . GLU A 1 84 ? -8.429 0.045 7.197 1.00 91.06 84 GLU A C 1
ATOM 696 O O . GLU A 1 84 ? -9.450 0.147 6.511 1.00 91.06 84 GLU A O 1
ATOM 701 N N . PHE A 1 85 ? -7.531 -0.918 6.965 1.00 90.06 85 PHE A N 1
ATOM 702 C CA . PHE A 1 85 ? -7.682 -1.897 5.884 1.00 90.06 85 PHE A CA 1
ATOM 703 C C . PHE A 1 85 ? -8.866 -2.845 6.101 1.00 90.06 85 PHE A C 1
ATOM 705 O O . PHE A 1 85 ? -9.661 -3.071 5.182 1.00 90.06 85 PHE A O 1
ATOM 712 N N . GLU A 1 86 ? -9.042 -3.360 7.317 1.00 91.25 86 GLU A N 1
ATOM 713 C CA . GLU A 1 86 ? -10.183 -4.210 7.660 1.00 91.25 86 GLU A CA 1
ATOM 714 C C . GLU A 1 86 ? -11.513 -3.461 7.554 1.00 91.25 86 GLU A C 1
ATOM 716 O O . GLU A 1 86 ? -12.518 -4.013 7.094 1.00 91.25 86 GLU A O 1
ATOM 721 N N . GLN A 1 87 ? -11.548 -2.197 7.975 1.00 90.38 87 GLN A N 1
ATOM 722 C CA . GLN A 1 87 ? -12.726 -1.348 7.847 1.00 90.38 87 GLN A CA 1
ATOM 723 C C . GLN A 1 87 ? -13.040 -1.072 6.373 1.00 90.38 87 GLN A C 1
ATOM 725 O O . GLN A 1 87 ? -14.179 -1.269 5.945 1.00 90.38 87 GLN A O 1
ATOM 730 N N . ALA A 1 88 ? -12.041 -0.694 5.574 1.00 86.38 88 ALA A N 1
ATOM 731 C CA . ALA A 1 88 ? -12.207 -0.467 4.142 1.00 86.38 88 ALA A CA 1
ATOM 732 C C . ALA A 1 88 ? -12.725 -1.720 3.420 1.00 86.38 88 ALA A C 1
ATOM 734 O O . ALA A 1 88 ? -13.650 -1.630 2.612 1.00 86.38 88 ALA A O 1
ATOM 735 N N . GLN A 1 89 ? -12.196 -2.904 3.736 1.00 85.12 89 GLN A N 1
ATOM 736 C CA . GLN A 1 89 ? -12.664 -4.148 3.128 1.00 85.12 89 GLN A CA 1
ATOM 737 C C . GLN A 1 89 ? -14.105 -4.493 3.518 1.00 85.12 89 GLN A C 1
ATOM 739 O O . GLN A 1 89 ? -14.863 -4.958 2.665 1.00 85.12 89 GLN A O 1
ATOM 744 N N . ARG A 1 90 ? -14.496 -4.259 4.777 1.00 88.12 90 ARG A N 1
ATOM 745 C CA . ARG A 1 90 ? -15.880 -4.461 5.231 1.00 88.12 90 ARG A CA 1
ATOM 746 C C . ARG A 1 90 ? -16.858 -3.521 4.530 1.00 88.12 90 ARG A C 1
ATOM 748 O O . ARG A 1 90 ? -17.930 -3.963 4.136 1.00 88.12 90 ARG A O 1
ATOM 755 N N . MET A 1 91 ? -16.480 -2.257 4.338 1.00 85.81 91 MET A N 1
ATOM 756 C CA . MET A 1 91 ? -17.310 -1.269 3.635 1.00 85.81 91 MET A CA 1
ATOM 757 C C . MET A 1 91 ? -17.392 -1.534 2.128 1.00 85.81 91 MET A C 1
ATOM 759 O O . MET A 1 91 ? -18.400 -1.227 1.496 1.00 85.81 91 MET A O 1
ATOM 763 N N . TYR A 1 92 ? -16.344 -2.117 1.541 1.00 82.75 92 TYR A N 1
ATOM 764 C CA . TYR A 1 92 ? -16.248 -2.347 0.102 1.00 82.75 92 TYR A CA 1
ATOM 765 C C . TYR A 1 92 ? -15.903 -3.810 -0.229 1.00 82.75 92 TYR A C 1
ATOM 767 O O . TYR A 1 92 ? -14.846 -4.076 -0.812 1.00 82.75 92 TYR A O 1
ATOM 775 N N . PRO A 1 93 ? -16.796 -4.780 0.045 1.00 78.88 93 PRO A N 1
ATOM 776 C CA . PRO A 1 93 ? -16.524 -6.200 -0.199 1.00 78.88 93 PRO A CA 1
ATOM 777 C C . PRO A 1 93 ? -16.307 -6.519 -1.690 1.00 78.88 93 PRO A C 1
ATOM 779 O O . PRO A 1 93 ? -15.605 -7.467 -2.039 1.00 78.88 93 PRO A O 1
ATOM 782 N N . GLY A 1 94 ? -16.839 -5.693 -2.597 1.00 77.00 94 GLY A N 1
ATOM 783 C CA . GLY A 1 94 ? -16.576 -5.792 -4.037 1.00 77.00 94 GLY A CA 1
ATOM 784 C C . GLY A 1 94 ? -15.152 -5.394 -4.457 1.00 77.00 94 GLY A C 1
ATOM 785 O O . GLY A 1 94 ? -14.751 -5.675 -5.583 1.00 77.00 94 GLY A O 1
ATOM 786 N N . LYS A 1 95 ? -14.372 -4.756 -3.572 1.00 77.12 95 LYS A N 1
ATOM 787 C CA . LYS A 1 95 ? -12.979 -4.344 -3.824 1.00 77.12 95 LYS A CA 1
ATOM 788 C C . LYS A 1 95 ? -11.946 -5.354 -3.312 1.00 77.12 95 LYS A C 1
ATOM 790 O O . LYS A 1 95 ? -10.752 -5.078 -3.364 1.00 77.12 95 LYS A O 1
ATOM 795 N N . ILE A 1 96 ? -12.381 -6.523 -2.837 1.00 85.88 96 ILE A N 1
ATOM 796 C CA . ILE A 1 96 ? -11.476 -7.601 -2.422 1.00 85.88 96 ILE A CA 1
ATOM 797 C C . ILE A 1 96 ? -10.655 -8.058 -3.623 1.00 85.88 96 ILE A C 1
ATOM 799 O O . ILE A 1 96 ? -11.221 -8.437 -4.647 1.00 85.88 96 ILE A O 1
ATOM 803 N N . LEU A 1 97 ? -9.333 -8.055 -3.490 1.00 89.56 97 LEU A N 1
ATOM 804 C CA . LEU A 1 97 ? -8.424 -8.522 -4.527 1.00 89.56 97 LEU A CA 1
ATOM 805 C C . LEU A 1 97 ? -8.565 -10.045 -4.703 1.00 89.56 97 LEU A C 1
ATOM 807 O O . LEU A 1 97 ? -8.309 -10.810 -3.778 1.00 89.56 97 LEU A O 1
ATOM 811 N N . ARG A 1 98 ? -9.005 -10.483 -5.889 1.00 90.38 98 ARG A N 1
ATOM 812 C CA . ARG A 1 98 ? -9.216 -11.898 -6.252 1.00 90.38 98 ARG A CA 1
ATOM 813 C C . ARG A 1 98 ? -8.165 -12.374 -7.241 1.00 90.38 98 ARG A C 1
ATOM 815 O O . ARG A 1 98 ? -7.551 -13.422 -7.051 1.00 90.38 98 ARG A O 1
ATOM 822 N N . ASN A 1 99 ? -7.954 -11.592 -8.292 1.00 93.44 99 ASN A N 1
ATOM 823 C CA . ASN A 1 99 ? -6.938 -11.844 -9.300 1.00 93.44 99 ASN A CA 1
ATOM 824 C C . ASN A 1 99 ? -6.141 -10.570 -9.575 1.00 93.44 99 ASN A C 1
ATOM 826 O O . ASN A 1 99 ? -6.619 -9.451 -9.359 1.00 93.44 99 ASN A O 1
ATOM 830 N N . TYR A 1 100 ? -4.911 -10.761 -10.031 1.00 95.81 100 TYR A N 1
ATOM 831 C CA . TYR A 1 100 ? -4.092 -9.674 -10.521 1.00 95.81 100 TYR A CA 1
ATOM 832 C C . TYR A 1 100 ? -3.126 -10.165 -11.596 1.00 95.81 100 TYR A C 1
ATOM 834 O O . TYR A 1 100 ? -2.803 -11.349 -11.666 1.00 95.81 100 TYR A O 1
ATOM 842 N N . GLU A 1 101 ? -2.634 -9.230 -12.398 1.00 96.31 101 GLU A N 1
ATOM 843 C CA . GLU A 1 101 ? -1.569 -9.456 -13.365 1.00 96.31 101 GLU A CA 1
ATOM 844 C C . GLU A 1 101 ? -0.711 -8.192 -13.476 1.00 96.31 101 GLU A C 1
ATOM 846 O O . GLU A 1 101 ? -1.228 -7.113 -13.765 1.00 96.31 101 GLU A O 1
ATOM 851 N N . ILE A 1 102 ? 0.603 -8.305 -13.262 1.00 95.88 102 ILE A N 1
ATOM 852 C CA . ILE A 1 102 ? 1.537 -7.186 -13.453 1.00 95.88 102 ILE A CA 1
ATOM 853 C C . ILE A 1 102 ? 1.875 -7.083 -14.941 1.00 95.88 102 ILE A C 1
ATOM 855 O O . ILE A 1 102 ? 2.654 -7.889 -15.457 1.00 95.88 102 ILE A O 1
ATOM 859 N N . LYS A 1 103 ? 1.318 -6.069 -15.608 1.00 96.81 103 LYS A N 1
ATOM 860 C CA . LYS A 1 103 ? 1.472 -5.828 -17.048 1.00 96.81 103 LYS A CA 1
ATOM 861 C C . LYS A 1 103 ? 2.818 -5.214 -17.384 1.00 96.81 103 LYS A C 1
ATOM 863 O O . LYS A 1 103 ? 3.522 -5.707 -18.257 1.00 96.81 103 LYS A O 1
ATOM 868 N N . SER A 1 104 ? 3.189 -4.149 -16.686 1.00 95.38 104 SER A N 1
ATOM 869 C CA . SER A 1 104 ? 4.461 -3.476 -16.922 1.00 95.38 104 SER A CA 1
ATOM 870 C C . SER A 1 104 ? 4.944 -2.734 -15.689 1.00 95.38 104 SER A C 1
ATOM 872 O O . SER A 1 104 ? 4.205 -2.509 -14.729 1.00 95.38 104 SER A O 1
ATOM 874 N N . ILE A 1 105 ? 6.220 -2.385 -15.724 1.00 92.88 105 ILE A N 1
ATOM 875 C CA . ILE A 1 105 ? 6.909 -1.597 -14.713 1.00 92.88 105 ILE A CA 1
ATOM 876 C C . ILE A 1 105 ? 7.613 -0.496 -15.490 1.00 92.88 105 ILE A C 1
ATOM 878 O O . ILE A 1 105 ? 8.235 -0.795 -16.510 1.00 92.88 105 ILE A O 1
ATOM 882 N N . SER A 1 106 ? 7.450 0.759 -15.078 1.00 89.88 106 SER A N 1
ATOM 883 C CA . SER A 1 106 ? 8.152 1.859 -15.731 1.00 89.88 106 SER A CA 1
ATOM 884 C C . SER A 1 106 ? 9.657 1.666 -15.598 1.00 89.88 106 SER A C 1
ATOM 886 O O . SER A 1 106 ? 10.145 1.161 -14.587 1.00 89.88 106 SER A O 1
ATOM 888 N N . GLU A 1 107 ? 10.389 2.097 -16.617 1.00 84.44 107 GLU A N 1
ATOM 889 C CA . GLU A 1 107 ? 11.834 2.230 -16.502 1.00 84.44 107 GLU A CA 1
ATOM 890 C C . GLU A 1 107 ? 12.169 3.207 -15.377 1.00 84.44 107 GLU A C 1
ATOM 892 O O . GLU A 1 107 ? 11.426 4.158 -15.126 1.00 84.44 107 GLU A O 1
ATOM 897 N N . TYR A 1 108 ? 13.275 2.941 -14.693 1.00 77.25 108 TYR A N 1
ATOM 898 C CA . TYR A 1 108 ? 13.794 3.815 -13.656 1.00 77.25 108 TYR A CA 1
ATOM 899 C C . TYR A 1 108 ? 14.768 4.811 -14.280 1.00 77.25 108 TYR A C 1
ATOM 901 O O . TYR A 1 108 ? 15.779 4.400 -14.856 1.00 77.25 108 TYR A O 1
ATOM 909 N N . ARG A 1 109 ? 14.491 6.112 -14.163 1.00 78.50 109 ARG A N 1
ATOM 910 C CA . ARG A 1 109 ? 15.418 7.161 -14.605 1.00 78.50 109 ARG A CA 1
ATOM 911 C C . ARG A 1 109 ? 16.170 7.744 -13.420 1.00 78.50 109 ARG A C 1
ATOM 913 O O . ARG A 1 109 ? 15.659 7.869 -12.310 1.00 78.50 109 ARG A O 1
ATOM 920 N N . ARG A 1 110 ? 17.417 8.146 -13.665 1.00 74.69 110 ARG A N 1
ATOM 921 C CA . ARG A 1 110 ? 18.264 8.754 -12.637 1.00 74.69 110 ARG A CA 1
ATOM 922 C C . ARG A 1 110 ? 17.601 10.018 -12.077 1.00 74.69 110 ARG A C 1
ATOM 924 O O . ARG A 1 110 ? 17.260 10.919 -12.835 1.00 74.69 110 ARG A O 1
ATOM 931 N N . GLY A 1 111 ? 17.475 10.082 -10.752 1.00 75.12 111 GLY A N 1
ATOM 932 C CA . GLY A 1 111 ? 16.826 11.189 -10.043 1.00 75.12 111 GLY A CA 1
A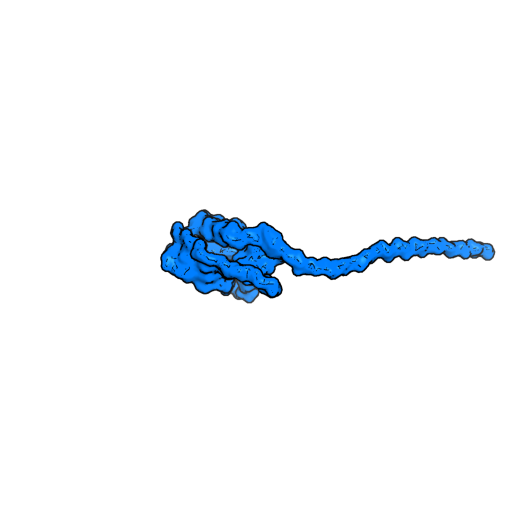TOM 933 C C . GLY A 1 111 ? 15.336 10.973 -9.771 1.00 75.12 111 GLY A C 1
ATOM 934 O O . GLY A 1 111 ? 14.762 11.720 -8.985 1.00 75.12 111 GLY A O 1
ATOM 935 N N . GLU A 1 112 ? 14.716 9.941 -10.349 1.00 80.62 112 GLU A N 1
ATOM 936 C CA . GLU A 1 112 ? 13.374 9.531 -9.947 1.00 80.62 112 GLU A CA 1
ATOM 937 C C . GLU A 1 112 ? 13.425 8.832 -8.584 1.00 80.62 112 GLU A C 1
ATOM 939 O O . GLU A 1 112 ? 14.343 8.066 -8.275 1.00 80.62 112 GLU A O 1
ATOM 944 N N . THR A 1 113 ? 12.414 9.089 -7.761 1.00 83.44 113 THR A N 1
ATOM 945 C CA . THR A 1 113 ? 12.198 8.398 -6.484 1.00 83.44 113 THR A CA 1
ATOM 946 C C . THR A 1 113 ? 11.048 7.402 -6.561 1.00 83.44 113 THR A C 1
ATOM 948 O O . THR A 1 113 ? 10.835 6.667 -5.605 1.00 83.44 113 THR A O 1
ATOM 951 N N . THR A 1 114 ? 10.337 7.338 -7.692 1.00 87.88 114 THR A N 1
ATOM 952 C CA . THR A 1 114 ? 9.134 6.519 -7.855 1.00 87.88 114 THR A CA 1
ATOM 953 C C . THR A 1 114 ? 9.196 5.699 -9.136 1.00 87.88 114 THR A C 1
ATOM 955 O O . THR A 1 114 ? 9.411 6.236 -10.218 1.00 87.88 114 THR A O 1
ATOM 958 N N . VAL A 1 115 ? 8.927 4.402 -9.017 1.00 90.56 115 VAL A N 1
ATOM 959 C CA . VAL A 1 115 ? 8.688 3.478 -10.129 1.00 90.56 115 VAL A CA 1
ATOM 960 C C . VAL A 1 115 ? 7.204 3.139 -10.176 1.00 90.56 115 VAL A C 1
ATOM 962 O O . VAL A 1 115 ? 6.579 2.879 -9.151 1.00 90.56 115 VAL A O 1
ATOM 965 N N . TRP A 1 116 ? 6.623 3.102 -11.369 1.00 92.62 116 TRP A N 1
ATOM 966 C CA . TRP A 1 116 ? 5.204 2.827 -11.552 1.00 92.62 116 TRP A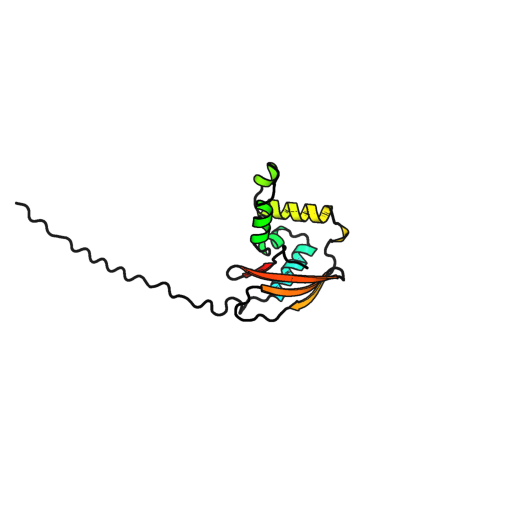 CA 1
ATOM 967 C C . TRP A 1 116 ? 4.974 1.399 -12.019 1.00 92.62 116 TRP A C 1
ATOM 969 O O . TRP A 1 116 ? 5.437 0.994 -13.084 1.00 92.62 116 TRP A O 1
ATOM 979 N N . VAL A 1 117 ? 4.179 0.650 -11.264 1.00 94.38 117 VAL A N 1
ATOM 980 C CA . VAL A 1 117 ? 3.686 -0.666 -11.665 1.00 94.38 117 VAL A CA 1
ATOM 981 C C . VAL A 1 117 ? 2.306 -0.515 -12.282 1.00 94.38 117 VAL A C 1
ATOM 983 O O . VAL A 1 117 ? 1.377 -0.017 -11.649 1.00 94.38 117 VAL A O 1
ATOM 986 N N . ARG A 1 118 ? 2.153 -0.976 -13.524 1.00 95.38 118 ARG A N 1
ATOM 987 C CA . ARG A 1 118 ? 0.850 -1.118 -14.174 1.00 95.38 118 ARG A CA 1
ATOM 988 C C . ARG A 1 118 ? 0.375 -2.549 -13.989 1.00 95.38 118 ARG A C 1
ATOM 990 O O . ARG A 1 118 ? 1.024 -3.487 -14.455 1.00 95.38 118 ARG A O 1
ATOM 997 N N . ALA A 1 119 ? -0.766 -2.719 -13.338 1.00 94.94 119 ALA A N 1
ATOM 998 C CA . ALA A 1 119 ? -1.370 -4.021 -13.098 1.00 94.94 119 ALA A CA 1
ATOM 999 C C . ALA A 1 119 ? -2.830 -4.052 -13.560 1.00 94.94 119 ALA A C 1
ATOM 1001 O O . ALA A 1 119 ? -3.513 -3.031 -13.571 1.00 94.94 119 ALA A O 1
ATOM 1002 N N . LEU A 1 120 ? -3.319 -5.231 -13.930 1.00 95.12 120 LEU A N 1
ATOM 1003 C CA . LEU A 1 120 ? -4.745 -5.534 -13.893 1.00 95.12 120 LEU A CA 1
ATOM 1004 C C . LEU A 1 120 ? -5.057 -6.090 -12.509 1.00 95.12 120 LEU A C 1
ATOM 1006 O O . LEU A 1 120 ? -4.424 -7.051 -12.095 1.00 95.12 120 LEU A O 1
ATOM 1010 N N . VAL A 1 121 ? -6.019 -5.510 -11.800 1.00 91.62 121 VAL A N 1
ATOM 1011 C CA . VAL A 1 121 ? -6.502 -5.981 -10.497 1.00 91.62 121 VAL A CA 1
ATOM 1012 C C . VAL A 1 121 ? -8.005 -6.170 -10.612 1.00 91.62 121 VAL A C 1
ATOM 1014 O O . VAL A 1 121 ? -8.729 -5.208 -10.869 1.00 91.62 121 VAL A O 1
ATOM 1017 N N . ASN A 1 122 ? -8.490 -7.406 -10.466 1.00 91.81 122 ASN A N 1
ATOM 1018 C CA . ASN A 1 122 ? -9.898 -7.749 -10.705 1.00 91.81 122 ASN A CA 1
ATOM 1019 C C . ASN A 1 122 ? -10.413 -7.255 -12.072 1.00 91.81 122 ASN A C 1
ATOM 1021 O O . ASN A 1 122 ? -11.515 -6.719 -12.173 1.00 91.81 122 ASN A O 1
ATOM 1025 N N . GLY A 1 123 ? -9.580 -7.367 -13.113 1.00 90.44 123 GLY A N 1
ATOM 1026 C CA . GLY A 1 123 ? -9.889 -6.891 -14.467 1.00 90.44 123 GLY A CA 1
ATOM 1027 C C . GLY A 1 123 ? -9.845 -5.369 -14.660 1.00 90.44 123 GLY A C 1
ATOM 1028 O O . GLY A 1 123 ? -10.085 -4.900 -15.767 1.00 90.44 123 GLY A O 1
ATOM 1029 N N . LYS A 1 124 ? -9.520 -4.581 -13.627 1.00 90.75 124 LYS A N 1
ATOM 1030 C CA . LYS A 1 124 ? -9.375 -3.121 -13.727 1.00 90.75 124 LYS A CA 1
ATOM 1031 C C . LYS A 1 124 ? -7.909 -2.727 -13.790 1.00 90.75 124 LYS A C 1
ATOM 1033 O O . LYS A 1 124 ? -7.104 -3.213 -12.999 1.00 90.75 124 LYS A O 1
ATOM 1038 N N . HIS A 1 125 ? -7.571 -1.816 -14.695 1.00 94.00 125 HIS A N 1
ATOM 1039 C CA . HIS A 1 125 ? -6.235 -1.236 -14.734 1.00 94.00 125 HIS A CA 1
ATOM 1040 C C . HIS A 1 125 ? -5.977 -0.421 -13.470 1.00 94.00 125 HIS A C 1
ATOM 1042 O O . HIS A 1 125 ? -6.812 0.389 -13.068 1.00 94.00 125 HIS A O 1
ATOM 1048 N N . LYS A 1 126 ? -4.820 -0.672 -12.861 1.00 92.31 126 LYS A N 1
ATOM 1049 C CA . LYS A 1 126 ? -4.306 0.035 -11.699 1.00 92.31 126 LYS A CA 1
ATOM 1050 C C . LYS A 1 126 ? -2.877 0.470 -11.922 1.00 92.31 126 LYS A C 1
ATOM 1052 O O . LYS A 1 126 ? -2.073 -0.275 -12.491 1.00 92.31 126 LYS A O 1
ATOM 1057 N N . LYS A 1 127 ? -2.577 1.672 -11.446 1.00 93.56 127 LYS A N 1
ATOM 1058 C CA . LYS A 1 127 ? -1.227 2.220 -11.423 1.00 93.56 127 LYS A CA 1
ATOM 1059 C C . LYS A 1 127 ? -0.789 2.321 -9.966 1.00 93.56 127 LYS A C 1
ATOM 1061 O O . LYS A 1 127 ? -1.410 3.012 -9.168 1.00 93.56 127 LYS A O 1
ATOM 1066 N N . ILE A 1 128 ? 0.241 1.560 -9.617 1.00 92.69 128 ILE A N 1
ATOM 1067 C CA . ILE A 1 128 ? 0.713 1.381 -8.245 1.00 92.69 128 ILE A CA 1
ATOM 1068 C C . ILE A 1 128 ? 2.106 2.017 -8.146 1.00 92.69 128 ILE A C 1
ATOM 1070 O O . ILE A 1 128 ? 3.023 1.543 -8.824 1.00 92.69 128 ILE A O 1
ATOM 1074 N N . PRO A 1 129 ? 2.284 3.082 -7.352 1.00 93.12 129 PRO A N 1
ATOM 1075 C CA . PRO A 1 129 ? 3.587 3.702 -7.149 1.00 93.12 129 PRO A CA 1
ATOM 1076 C C . PRO A 1 129 ? 4.428 2.924 -6.140 1.00 93.12 129 PRO A C 1
ATOM 1078 O O . PRO A 1 129 ? 3.968 2.590 -5.047 1.00 93.12 129 PRO A O 1
ATOM 1081 N N . LEU A 1 130 ? 5.679 2.670 -6.516 1.00 91.31 130 LEU A N 1
ATOM 1082 C CA . LEU A 1 130 ? 6.741 2.167 -5.659 1.00 91.31 130 LEU A CA 1
ATOM 1083 C C . LEU A 1 130 ? 7.734 3.300 -5.431 1.00 91.31 130 LEU A C 1
ATOM 1085 O O . LEU A 1 130 ? 8.485 3.643 -6.340 1.00 91.31 130 LEU A O 1
ATOM 1089 N N . THR A 1 131 ? 7.736 3.865 -4.233 1.00 89.75 131 THR A N 1
ATOM 1090 C CA . THR A 1 131 ? 8.601 4.980 -3.847 1.00 89.75 131 THR A CA 1
ATOM 1091 C C . THR A 1 131 ? 9.812 4.459 -3.082 1.00 89.75 131 THR A C 1
ATOM 1093 O O . THR A 1 131 ? 9.682 3.566 -2.243 1.00 89.75 131 THR A O 1
ATOM 1096 N N . LEU A 1 132 ? 10.990 5.001 -3.373 1.00 84.94 132 LEU A N 1
ATOM 1097 C CA . LEU A 1 132 ? 12.209 4.728 -2.626 1.00 84.94 132 LEU A CA 1
ATOM 1098 C C . LEU A 1 132 ? 12.107 5.342 -1.223 1.00 84.94 132 LEU A C 1
ATOM 1100 O O . LEU A 1 132 ? 11.969 6.553 -1.077 1.00 84.94 132 LEU A O 1
ATOM 1104 N N . ASP A 1 133 ? 12.223 4.492 -0.210 1.00 83.31 133 ASP A N 1
ATOM 1105 C CA . ASP A 1 133 ? 12.304 4.840 1.206 1.00 83.31 133 ASP A CA 1
ATOM 1106 C C . ASP A 1 133 ? 13.591 4.223 1.773 1.00 83.31 133 ASP A C 1
ATOM 1108 O O . ASP A 1 133 ? 13.724 3.000 1.907 1.00 83.31 133 ASP A O 1
ATOM 1112 N N . GLY A 1 134 ? 14.600 5.065 2.005 1.00 82.50 134 GLY A N 1
ATOM 1113 C CA . GLY A 1 134 ? 15.957 4.620 2.323 1.00 82.50 134 GLY A CA 1
ATOM 1114 C C . GLY A 1 134 ? 16.561 3.756 1.208 1.00 82.50 134 GLY A C 1
ATOM 1115 O O . GLY A 1 134 ? 16.870 4.250 0.126 1.00 82.50 134 GLY A O 1
ATOM 1116 N N . LEU A 1 135 ? 16.745 2.461 1.489 1.00 78.88 135 LEU A N 1
ATOM 1117 C CA . LEU A 1 135 ? 17.303 1.456 0.568 1.00 78.88 135 LEU A CA 1
ATOM 1118 C C . LEU A 1 135 ? 16.252 0.434 0.108 1.00 78.88 135 LEU A C 1
ATOM 1120 O O . LEU A 1 135 ? 16.578 -0.700 -0.235 1.00 78.88 135 LEU A O 1
ATOM 1124 N N . SER A 1 136 ? 14.966 0.766 0.192 1.00 81.31 136 SER A N 1
ATOM 1125 C CA . SER A 1 136 ? 13.880 -0.156 -0.143 1.00 81.31 136 SER A CA 1
ATOM 1126 C C . SER A 1 136 ? 12.785 0.546 -0.926 1.00 81.31 136 SER A C 1
ATOM 1128 O O . SER A 1 136 ? 12.478 1.707 -0.684 1.00 81.31 136 SER A O 1
ATOM 1130 N N . LEU A 1 137 ? 12.155 -0.178 -1.848 1.00 85.38 137 LEU A N 1
ATOM 1131 C CA . LEU A 1 137 ? 10.925 0.285 -2.478 1.00 85.38 137 LEU A CA 1
ATOM 1132 C C . LEU A 1 137 ? 9.732 -0.014 -1.573 1.00 85.38 137 LEU A C 1
ATOM 1134 O O . LEU A 1 137 ? 9.574 -1.139 -1.093 1.00 85.38 137 LEU A O 1
ATOM 1138 N N . LYS A 1 138 ? 8.873 0.984 -1.388 1.00 88.81 138 LYS A N 1
ATOM 1139 C CA . LYS A 1 138 ? 7.623 0.894 -0.633 1.00 88.81 138 LYS A CA 1
ATOM 1140 C C . LYS A 1 138 ? 6.447 1.306 -1.500 1.00 88.81 138 LYS A C 1
ATOM 1142 O O . LYS A 1 138 ? 6.577 2.168 -2.361 1.00 88.81 138 LYS A O 1
ATOM 1147 N N . ILE A 1 139 ? 5.282 0.720 -1.260 1.00 89.38 139 ILE A N 1
ATOM 1148 C CA . ILE A 1 139 ? 4.053 1.099 -1.953 1.00 89.38 139 ILE A CA 1
ATOM 1149 C C . ILE A 1 139 ? 3.505 2.383 -1.337 1.00 89.38 139 ILE A C 1
ATOM 1151 O O . ILE A 1 139 ? 3.148 2.400 -0.155 1.00 89.38 139 ILE A O 1
ATOM 1155 N N . ASP A 1 140 ? 3.368 3.440 -2.136 1.00 87.25 140 ASP A N 1
ATOM 1156 C CA . ASP A 1 140 ? 2.598 4.609 -1.712 1.00 87.25 140 ASP A CA 1
ATOM 1157 C C . ASP A 1 140 ? 1.106 4.359 -1.956 1.00 87.25 140 ASP A C 1
ATOM 1159 O O . ASP A 1 140 ? 0.542 4.616 -3.021 1.00 87.25 140 ASP A O 1
ATOM 1163 N N . LEU A 1 141 ? 0.450 3.852 -0.915 1.00 83.88 141 LEU A N 1
ATOM 1164 C CA . LEU A 1 141 ? -0.981 3.557 -0.911 1.00 83.88 141 LEU A CA 1
ATOM 1165 C C . LEU A 1 141 ? -1.858 4.784 -1.187 1.00 83.88 141 LEU A C 1
ATOM 1167 O O . LEU A 1 141 ? -2.999 4.628 -1.613 1.00 83.88 141 LEU A O 1
ATOM 1171 N N . SER A 1 142 ? -1.349 5.995 -0.946 1.00 77.25 142 SER A N 1
ATOM 1172 C CA . SER A 1 142 ? -2.110 7.230 -1.144 1.00 77.25 142 SER A CA 1
ATOM 1173 C C . SER A 1 142 ? -2.161 7.698 -2.599 1.00 77.25 142 SER A C 1
ATOM 1175 O O . SER A 1 142 ? -2.928 8.605 -2.910 1.00 77.25 142 SER A O 1
ATOM 1177 N N . GLN A 1 143 ? -1.375 7.073 -3.479 1.00 76.75 143 GLN A N 1
ATOM 1178 C CA . GLN A 1 143 ? -1.241 7.438 -4.890 1.00 76.75 143 GLN A CA 1
ATOM 1179 C C . GLN A 1 143 ? -1.642 6.297 -5.847 1.00 76.75 143 GLN A C 1
ATOM 1181 O O . GLN A 1 143 ? -1.284 6.320 -7.023 1.00 76.75 143 GLN A O 1
ATOM 1186 N N . ILE A 1 144 ? -2.357 5.272 -5.366 1.00 79.31 144 ILE A N 1
ATOM 1187 C CA . ILE A 1 144 ? -2.877 4.211 -6.242 1.00 79.31 144 ILE A CA 1
ATOM 1188 C C . ILE A 1 144 ? -4.051 4.759 -7.064 1.00 79.31 144 ILE A C 1
ATOM 1190 O O . ILE A 1 144 ? -5.087 5.120 -6.502 1.00 79.31 144 ILE A O 1
ATOM 1194 N N . GLU A 1 145 ? -3.901 4.749 -8.390 1.00 78.12 145 GLU A N 1
ATOM 1195 C CA . GLU A 1 145 ? -4.914 5.178 -9.374 1.00 78.12 145 GLU A CA 1
ATOM 1196 C C . GLU A 1 145 ? -5.688 3.972 -9.925 1.00 78.12 145 GLU A C 1
ATOM 1198 O O . GLU A 1 145 ? -5.052 2.994 -10.389 1.00 78.12 145 GLU A O 1
#